Protein AF-A0AAD2DFR3-F1 (afdb_monomer_lite)

InterPro domains:
  IPR023635 Peptide deformylase [PF01327] (19-87)
  IPR02363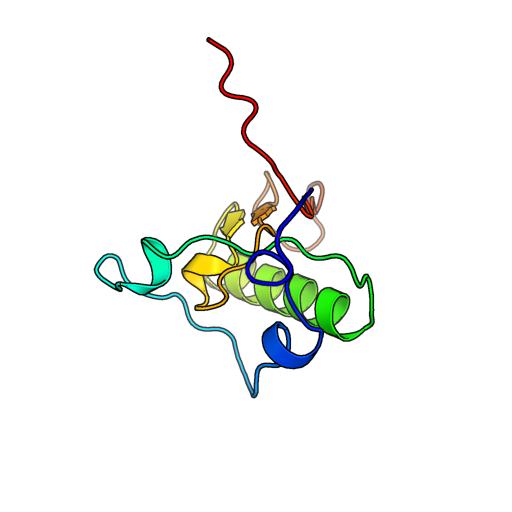5 Peptide deformylase [PTHR10458] (12-92)
  IPR036821 Peptide deformylase superfamily [G3DSA:3.90.45.10] (3-94)
  IPR036821 Peptide deformylase superfamily [SSF56420] (19-86)

Organism: NCBI:txid56036

Secondary structure (DSSP, 8-state):
---GGGEE-GGGG---S---PPPTT-GGGGSPPBEE---SHHHHHHHHHHHHHHHHTT-SEEEGGGGT--BS-EEE-SS-STTSS--EE-TT-------

Foldseek 3Di:
DDDPVQADDLVLLDDDDAFDFDDPPDCLVVDAAHAYPDPDVSVVVSLVSQLVVLLVVLHQKDACSRRVRRHGWIWGANRSHPPPGDTDIDGPDDPPPPD

Radius of gyration: 13.56 Å; chains: 1; bounding box: 36×30×30 Å

Sequence (99 aa):
MVKEDEVASPDDLHFEGQLKIVEYADPISRAKNKRILAFDDSLKKLVDDMFDVMYRTDGIGLSAPQVGINVRDPVFNPVGERGEGDEIDLVNLTESTCR

Structure (mmCIF, N/CA/C/O backbone):
data_AF-A0AAD2DFR3-F1
#
_entry.id   AF-A0AAD2DFR3-F1
#
loop_
_atom_site.group_PDB
_atom_site.id
_atom_site.type_symbol
_atom_site.label_atom_id
_atom_site.label_alt_id
_atom_site.label_comp_id
_atom_site.label_asym_id
_atom_site.label_entity_id
_atom_site.label_seq_id
_atom_site.pdbx_PDB_ins_code
_atom_site.Cartn_x
_atom_site.Cartn_y
_atom_site.Cartn_z
_atom_site.occupancy
_atom_site.B_iso_or_equiv
_atom_site.auth_seq_id
_atom_site.auth_comp_id
_atom_site.auth_asym_id
_atom_site.auth_atom_id
_atom_site.pdbx_PDB_model_num
ATOM 1 N N . MET A 1 1 ? 25.318 -0.309 -9.553 1.00 46.06 1 MET A N 1
ATOM 2 C CA . MET A 1 1 ? 24.483 -0.792 -10.671 1.00 46.06 1 MET A CA 1
ATOM 3 C C . MET A 1 1 ? 23.372 -1.633 -10.068 1.00 46.06 1 MET A C 1
ATOM 5 O O . MET A 1 1 ? 23.674 -2.696 -9.544 1.00 46.06 1 MET A O 1
ATOM 9 N N . VAL A 1 2 ? 22.144 -1.113 -10.017 1.00 53.59 2 VAL A N 1
ATOM 10 C CA . VAL A 1 2 ? 20.965 -1.915 -9.640 1.00 53.59 2 VAL A CA 1
ATOM 11 C C . VAL A 1 2 ? 20.648 -2.787 -10.853 1.00 53.59 2 VAL A C 1
ATOM 13 O O . VAL A 1 2 ? 20.658 -2.269 -11.967 1.00 53.59 2 VAL A O 1
ATOM 16 N N . LYS A 1 3 ? 20.488 -4.098 -10.669 1.00 53.81 3 LYS A N 1
ATOM 17 C CA . LYS A 1 3 ? 20.139 -5.005 -11.773 1.00 53.81 3 LYS A CA 1
ATOM 18 C C . LYS A 1 3 ? 18.681 -4.768 -12.174 1.00 53.81 3 LYS A C 1
ATOM 20 O O . LYS A 1 3 ? 17.865 -4.508 -11.294 1.00 53.81 3 LYS A O 1
ATOM 25 N N . GLU A 1 4 ? 18.362 -4.866 -13.464 1.00 58.22 4 GLU A N 1
ATOM 26 C CA . GLU A 1 4 ? 16.989 -4.715 -13.985 1.00 58.22 4 GLU A CA 1
ATOM 27 C C . GLU A 1 4 ? 16.012 -5.692 -13.305 1.00 58.22 4 GLU A C 1
ATOM 29 O O . GLU A 1 4 ? 14.878 -5.331 -13.018 1.00 58.22 4 GLU A O 1
ATOM 34 N N . ASP A 1 5 ? 16.500 -6.868 -12.901 1.00 60.38 5 ASP A N 1
ATOM 35 C CA . ASP A 1 5 ? 15.755 -7.894 -12.153 1.00 60.38 5 ASP A CA 1
ATOM 36 C C . ASP A 1 5 ? 15.304 -7.456 -10.739 1.00 60.38 5 ASP A C 1
ATOM 38 O O . ASP A 1 5 ? 14.462 -8.108 -10.120 1.00 60.38 5 ASP A O 1
ATOM 42 N N . GLU A 1 6 ? 15.883 -6.381 -10.190 1.00 68.12 6 GLU A N 1
ATOM 43 C CA . GLU A 1 6 ? 15.567 -5.841 -8.859 1.00 68.12 6 GLU A CA 1
ATOM 44 C C . GLU A 1 6 ? 14.700 -4.573 -8.925 1.00 68.12 6 GLU A C 1
ATOM 46 O O . GLU A 1 6 ? 14.484 -3.928 -7.897 1.00 68.12 6 GLU A O 1
ATOM 51 N N . VAL A 1 7 ? 14.204 -4.210 -10.109 1.00 77.81 7 VAL A N 1
ATOM 52 C CA . VAL A 1 7 ? 13.317 -3.067 -10.343 1.00 77.81 7 VAL A CA 1
ATOM 53 C C . VAL A 1 7 ? 11.906 -3.577 -10.636 1.00 77.81 7 VAL A C 1
ATOM 55 O O . VAL A 1 7 ? 11.723 -4.515 -11.406 1.00 77.81 7 VAL A O 1
ATOM 58 N N . ALA A 1 8 ? 10.905 -2.978 -9.997 1.00 78.50 8 ALA A N 1
ATOM 59 C CA . ALA A 1 8 ? 9.500 -3.242 -10.260 1.00 78.50 8 ALA A CA 1
ATOM 60 C C . ALA A 1 8 ? 9.103 -2.551 -11.567 1.00 78.50 8 ALA A C 1
ATOM 62 O O . ALA A 1 8 ? 9.296 -1.340 -11.715 1.00 78.50 8 ALA A O 1
ATOM 63 N N . SER A 1 9 ? 8.576 -3.332 -12.507 1.00 73.94 9 SER A N 1
ATOM 64 C CA . SER A 1 9 ? 7.896 -2.799 -13.688 1.00 73.94 9 SER A CA 1
ATOM 65 C C . SER A 1 9 ? 6.505 -2.294 -13.276 1.00 73.94 9 SER A C 1
ATOM 67 O O . SER A 1 9 ? 5.949 -2.835 -12.319 1.00 73.94 9 SER A O 1
ATOM 69 N N . PRO A 1 10 ? 5.893 -1.325 -13.983 1.00 70.62 10 PRO A N 1
ATOM 70 C CA . PRO A 1 10 ? 4.508 -0.916 -13.723 1.00 70.62 10 PRO A CA 1
ATOM 71 C C . PRO A 1 10 ? 3.532 -2.102 -13.707 1.00 70.62 10 PRO A C 1
ATOM 73 O O . PRO A 1 10 ? 2.642 -2.158 -12.866 1.00 70.62 10 PRO A O 1
ATOM 76 N N . ASP A 1 11 ? 3.763 -3.106 -14.562 1.00 72.94 11 ASP A N 1
ATOM 77 C CA . ASP A 1 11 ? 2.992 -4.357 -14.614 1.00 72.94 11 ASP A CA 1
ATOM 78 C C . ASP A 1 11 ? 3.048 -5.184 -13.318 1.00 72.94 11 ASP A C 1
ATOM 80 O O . ASP A 1 11 ? 2.086 -5.874 -12.998 1.00 72.94 11 ASP A O 1
ATOM 84 N N . ASP A 1 12 ? 4.135 -5.100 -12.540 1.00 73.56 12 ASP A N 1
ATOM 85 C CA . ASP A 1 12 ? 4.257 -5.797 -11.249 1.00 73.56 12 ASP A CA 1
ATOM 86 C C . ASP A 1 12 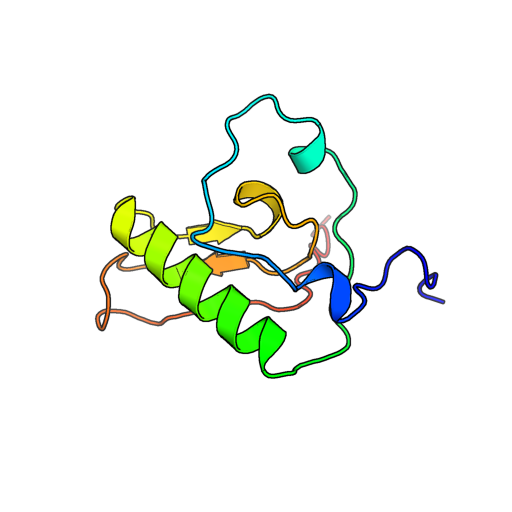? 3.382 -5.152 -10.153 1.00 73.56 12 ASP A C 1
ATOM 88 O O . ASP A 1 12 ? 3.143 -5.768 -9.114 1.00 73.56 12 ASP A O 1
ATOM 92 N N . LEU A 1 13 ? 2.933 -3.909 -10.368 1.00 74.50 13 LEU A N 1
ATOM 93 C CA . LEU A 1 13 ? 2.060 -3.154 -9.461 1.00 74.50 13 LEU A CA 1
ATOM 94 C C . LEU A 1 13 ? 0.578 -3.279 -9.844 1.00 74.50 13 LEU A C 1
ATOM 96 O O . LEU A 1 13 ? -0.281 -2.721 -9.165 1.00 74.50 13 LEU A O 1
ATOM 100 N N . HIS A 1 14 ? 0.260 -3.997 -10.925 1.00 76.31 14 HIS A N 1
ATOM 101 C CA . HIS A 1 14 ? -1.115 -4.254 -11.326 1.00 76.31 14 HIS A CA 1
ATOM 102 C C . HIS A 1 14 ? -1.684 -5.463 -10.580 1.00 76.31 14 HIS A C 1
ATOM 104 O O . HIS A 1 14 ? -1.169 -6.577 -10.660 1.00 76.31 14 HIS A O 1
ATOM 110 N N . PHE A 1 15 ? -2.804 -5.250 -9.899 1.00 76.19 15 PHE A N 1
ATOM 111 C CA . PHE A 1 15 ? -3.578 -6.297 -9.246 1.00 76.19 15 PHE A CA 1
ATOM 112 C C . PHE A 1 15 ? -5.061 -6.128 -9.592 1.00 76.19 15 PHE A C 1
ATOM 114 O O . PHE A 1 15 ? -5.568 -5.016 -9.738 1.00 76.19 15 PHE A O 1
ATOM 121 N N . GL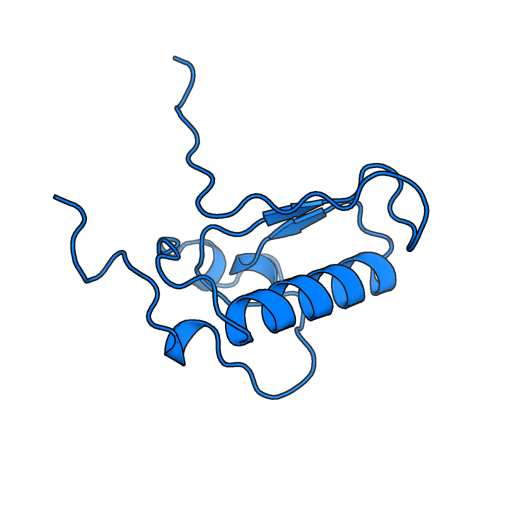U A 1 16 ? -5.760 -7.247 -9.772 1.00 70.25 16 GLU A N 1
ATOM 122 C CA . GLU A 1 16 ? -7.196 -7.256 -10.044 1.00 70.25 16 GLU A CA 1
ATOM 123 C C . GLU A 1 16 ? -7.962 -7.613 -8.764 1.00 70.25 16 GLU A C 1
ATOM 125 O O . GLU A 1 16 ? -7.978 -8.765 -8.328 1.00 70.25 16 GLU A O 1
ATOM 130 N N . GLY A 1 17 ? -8.625 -6.617 -8.170 1.00 71.94 17 GLY A N 1
ATOM 131 C CA . GLY A 1 17 ? -9.517 -6.793 -7.021 1.00 71.94 17 GLY A CA 1
ATOM 132 C C . GLY A 1 17 ? -8.900 -6.420 -5.670 1.00 71.94 17 GLY A C 1
ATOM 133 O O . GLY A 1 17 ? -7.866 -5.770 -5.601 1.00 71.94 17 GLY A O 1
ATOM 134 N N . GLN A 1 18 ? -9.573 -6.803 -4.579 1.00 74.62 18 GLN A N 1
ATOM 135 C CA . GLN A 1 18 ? -9.132 -6.477 -3.217 1.00 74.62 18 GLN A CA 1
ATOM 136 C C . GLN A 1 18 ? -7.872 -7.252 -2.822 1.00 74.62 18 GLN A C 1
ATOM 138 O O . GLN A 1 18 ? -7.842 -8.485 -2.906 1.00 74.62 18 GLN A O 1
ATOM 143 N N . LEU A 1 19 ? -6.886 -6.523 -2.294 1.00 82.81 19 LEU A N 1
ATOM 144 C CA . LEU A 1 19 ? -5.695 -7.085 -1.664 1.00 82.81 19 LEU A CA 1
ATOM 145 C C . LEU A 1 19 ? -6.091 -7.997 -0.488 1.00 82.81 19 LEU A C 1
ATOM 147 O O . LEU A 1 19 ? -6.996 -7.696 0.296 1.00 82.81 19 LEU A O 1
ATOM 151 N N . LYS A 1 20 ? -5.415 -9.142 -0.374 1.00 82.12 20 LYS A N 1
ATOM 152 C CA . LYS A 1 20 ? -5.607 -10.106 0.717 1.00 82.12 20 LYS A CA 1
ATOM 153 C C . LYS A 1 20 ? -4.306 -10.275 1.474 1.00 82.12 20 LYS A C 1
ATOM 155 O O . LYS A 1 20 ? -3.252 -10.382 0.861 1.00 82.12 20 LYS A O 1
ATOM 160 N N . ILE A 1 21 ? -4.406 -10.356 2.796 1.00 83.19 21 ILE A N 1
ATOM 161 C CA . ILE A 1 21 ? -3.259 -10.658 3.647 1.00 83.19 21 ILE A CA 1
ATOM 162 C C . ILE A 1 21 ? -2.834 -12.108 3.400 1.00 83.19 21 ILE A C 1
ATOM 164 O O . ILE A 1 21 ? -3.614 -13.042 3.582 1.00 83.19 21 ILE A O 1
ATOM 168 N N . VAL A 1 22 ? -1.592 -12.271 2.970 1.00 81.50 22 VAL A N 1
ATOM 169 C CA . VAL A 1 22 ? -0.892 -13.537 2.807 1.00 81.50 22 VAL A CA 1
ATOM 170 C C . VAL A 1 22 ? -0.496 -14.052 4.192 1.00 81.50 22 VAL A C 1
ATOM 172 O O . VAL A 1 22 ? 0.111 -13.334 4.989 1.00 81.50 22 VAL A O 1
ATOM 175 N N . GLU A 1 23 ? -0.867 -15.295 4.500 1.00 74.00 23 GLU A N 1
ATOM 176 C CA . GLU A 1 23 ? -0.591 -15.908 5.800 1.00 74.00 23 GLU A CA 1
ATOM 177 C C . GLU A 1 23 ? 0.890 -16.288 5.977 1.00 74.00 23 GLU A C 1
ATOM 179 O O . GLU A 1 23 ? 1.641 -16.522 5.024 1.00 74.00 23 GLU A O 1
ATOM 184 N N . TYR A 1 24 ? 1.306 -16.380 7.244 1.00 56.75 24 TYR A N 1
ATOM 185 C CA . TYR A 1 24 ? 2.670 -16.693 7.669 1.00 56.75 24 TYR A CA 1
ATOM 186 C C . TYR A 1 24 ? 3.060 -18.140 7.315 1.00 56.75 24 TYR A C 1
ATOM 188 O O . TYR A 1 24 ? 2.965 -19.048 8.134 1.00 56.75 24 TYR A O 1
ATOM 196 N N . ALA A 1 25 ? 3.476 -18.354 6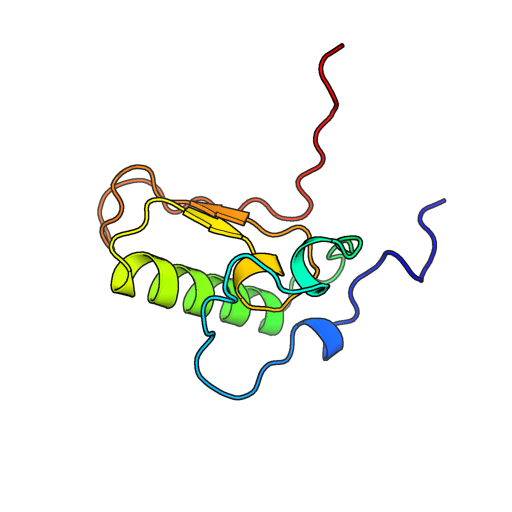.069 1.00 60.62 25 ALA A N 1
ATOM 197 C CA . ALA A 1 25 ? 4.129 -19.558 5.534 1.00 60.62 25 ALA A CA 1
ATOM 198 C C . ALA A 1 25 ? 4.463 -19.408 4.039 1.00 60.62 25 ALA A C 1
ATOM 200 O O . ALA A 1 25 ? 5.159 -20.259 3.480 1.00 60.62 25 ALA A O 1
ATOM 201 N N . ASP A 1 26 ? 3.961 -18.358 3.388 1.00 68.75 26 ASP A N 1
ATOM 202 C CA . ASP A 1 26 ? 4.043 -18.222 1.944 1.00 68.75 26 ASP A CA 1
ATOM 203 C C . ASP A 1 26 ? 5.486 -17.937 1.471 1.00 68.75 26 ASP A C 1
ATOM 205 O O . ASP A 1 26 ? 6.174 -17.075 2.038 1.00 68.75 26 ASP A O 1
ATOM 209 N N . PRO A 1 27 ? 5.992 -18.645 0.440 1.00 71.31 27 PRO A N 1
ATOM 210 C CA . PRO A 1 27 ? 7.297 -18.357 -0.156 1.00 71.31 27 PRO A CA 1
ATOM 211 C C . PRO A 1 27 ? 7.436 -16.910 -0.642 1.00 71.31 27 PRO A C 1
ATOM 213 O O . PRO A 1 27 ? 8.565 -16.421 -0.724 1.00 71.31 27 PRO A O 1
ATOM 216 N N . ILE A 1 28 ? 6.326 -16.213 -0.911 1.00 71.06 28 ILE A N 1
ATOM 217 C CA . ILE A 1 28 ? 6.323 -14.802 -1.308 1.00 71.06 28 ILE A CA 1
ATOM 218 C C . ILE A 1 28 ? 6.999 -13.924 -0.245 1.00 71.06 28 ILE A C 1
ATOM 220 O O . ILE A 1 28 ? 7.861 -13.124 -0.594 1.00 71.06 28 ILE A O 1
ATOM 224 N N . SER A 1 29 ? 6.755 -14.147 1.053 1.00 64.75 29 SER A N 1
ATOM 225 C CA . SER A 1 29 ? 7.401 -13.357 2.119 1.00 64.75 29 SER A CA 1
ATOM 226 C C . SER A 1 29 ? 8.920 -13.562 2.215 1.00 64.75 29 SER A C 1
ATOM 228 O O . SER A 1 29 ? 9.604 -12.792 2.885 1.00 64.75 29 SER A O 1
ATOM 230 N N . ARG A 1 30 ? 9.470 -14.603 1.572 1.00 72.00 30 ARG A N 1
ATOM 231 C CA . ARG A 1 30 ? 10.920 -14.871 1.512 1.00 72.00 30 ARG A CA 1
ATOM 232 C C . ARG A 1 30 ? 11.567 -14.375 0.220 1.00 72.00 30 ARG A C 1
ATOM 234 O O . ARG A 1 30 ? 12.792 -14.446 0.092 1.00 72.00 30 ARG A O 1
ATOM 241 N N . ALA A 1 31 ? 10.771 -13.934 -0.749 1.00 77.75 31 ALA A N 1
ATOM 242 C CA . ALA A 1 31 ? 11.276 -13.427 -2.010 1.00 77.75 31 ALA A CA 1
ATOM 243 C C . ALA A 1 31 ? 11.943 -12.056 -1.824 1.00 77.75 31 ALA A C 1
ATOM 245 O O . ALA A 1 31 ? 11.701 -11.330 -0.861 1.00 77.75 31 ALA A O 1
ATOM 246 N N . LYS A 1 32 ? 12.831 -11.696 -2.754 1.00 79.12 32 LYS A N 1
ATOM 247 C CA . LYS A 1 32 ? 13.462 -10.375 -2.741 1.00 79.12 32 LYS A CA 1
ATOM 248 C C . LYS A 1 32 ? 12.471 -9.313 -3.209 1.00 79.12 32 LYS A C 1
ATOM 250 O O . LYS A 1 32 ? 11.947 -9.408 -4.314 1.00 79.12 32 LYS A O 1
ATOM 255 N N . ASN A 1 33 ? 12.332 -8.257 -2.414 1.00 82.75 33 ASN A N 1
ATOM 256 C CA . ASN A 1 33 ? 11.510 -7.103 -2.763 1.00 82.75 33 ASN A CA 1
ATOM 257 C C . ASN A 1 33 ? 12.211 -6.223 -3.805 1.00 82.75 33 ASN A C 1
ATOM 259 O O . ASN A 1 33 ? 13.331 -5.731 -3.570 1.00 82.75 33 ASN A O 1
ATOM 263 N N . LYS A 1 34 ? 11.528 -6.011 -4.930 1.00 87.81 34 LYS A N 1
ATOM 264 C CA . LYS A 1 34 ? 11.928 -5.122 -6.022 1.00 87.81 34 LYS A CA 1
ATOM 265 C C . LYS A 1 34 ? 11.804 -3.650 -5.604 1.00 87.81 34 LYS A C 1
ATOM 267 O O . LYS A 1 34 ? 11.027 -3.297 -4.718 1.00 87.81 34 LYS A O 1
ATOM 272 N N . ARG A 1 35 ? 12.602 -2.782 -6.223 1.00 87.31 35 ARG A N 1
ATOM 273 C CA . ARG A 1 35 ? 12.562 -1.325 -6.046 1.00 87.31 35 ARG A CA 1
ATOM 274 C C . ARG A 1 35 ? 11.596 -0.690 -7.034 1.00 87.31 35 ARG A C 1
ATOM 276 O O . ARG A 1 35 ? 11.637 -1.011 -8.213 1.00 87.31 35 ARG A O 1
ATOM 283 N N . ILE A 1 36 ? 10.797 0.255 -6.573 1.00 86.06 36 ILE A N 1
ATOM 284 C CA . ILE A 1 36 ? 9.859 1.020 -7.391 1.00 86.06 36 ILE A CA 1
ATOM 285 C C . ILE A 1 36 ? 10.609 2.203 -8.014 1.00 86.06 36 ILE A C 1
ATOM 287 O O . ILE A 1 36 ? 11.219 2.993 -7.302 1.00 86.06 36 ILE A O 1
ATOM 291 N N . LEU A 1 37 ? 10.616 2.336 -9.340 1.00 84.06 37 LEU A N 1
ATOM 292 C CA . LEU A 1 37 ? 11.194 3.516 -10.013 1.00 84.06 37 LEU A CA 1
ATOM 293 C C . LEU A 1 37 ? 10.130 4.415 -10.645 1.00 84.06 37 LEU A C 1
ATOM 295 O O . LEU A 1 37 ? 10.376 5.606 -10.834 1.00 84.06 37 LEU A O 1
ATOM 299 N N . ALA A 1 38 ? 8.968 3.851 -10.966 1.00 83.69 38 ALA A N 1
ATOM 300 C CA . ALA A 1 38 ? 7.835 4.572 -11.519 1.00 83.69 38 ALA A CA 1
ATOM 301 C C . ALA A 1 38 ? 6.862 4.939 -10.392 1.00 83.69 38 ALA A C 1
ATOM 303 O O . ALA A 1 38 ? 6.339 4.064 -9.712 1.00 83.69 38 ALA A O 1
ATOM 304 N N . PHE A 1 39 ? 6.643 6.239 -10.203 1.00 84.38 39 PHE A N 1
ATOM 305 C CA . PHE A 1 39 ? 5.626 6.780 -9.304 1.00 84.38 39 PHE A CA 1
ATOM 306 C C . PHE A 1 39 ? 4.434 7.209 -10.157 1.00 84.38 39 PHE A C 1
ATOM 308 O O . PHE A 1 39 ? 4.330 8.368 -10.560 1.00 84.38 39 PHE A O 1
ATOM 315 N N . ASP A 1 40 ? 3.602 6.242 -10.520 1.00 87.38 40 ASP A N 1
ATOM 316 C CA . ASP A 1 40 ? 2.445 6.422 -11.391 1.00 87.38 40 ASP A CA 1
ATOM 317 C C . ASP A 1 40 ? 1.123 6.194 -10.636 1.00 87.38 40 ASP A C 1
ATOM 319 O O . ASP A 1 40 ? 1.085 5.990 -9.418 1.00 87.38 40 ASP A O 1
ATOM 323 N N . ASP A 1 41 ? 0.009 6.250 -11.367 1.00 87.75 41 ASP A N 1
ATOM 324 C CA . ASP A 1 41 ? -1.320 6.012 -10.803 1.00 87.75 41 ASP A CA 1
ATOM 325 C C . ASP A 1 41 ? -1.492 4.578 -10.272 1.00 87.75 41 ASP A C 1
ATOM 327 O O . ASP A 1 41 ? -2.353 4.348 -9.421 1.00 87.75 41 ASP A O 1
ATOM 331 N N . SER A 1 42 ? -0.695 3.61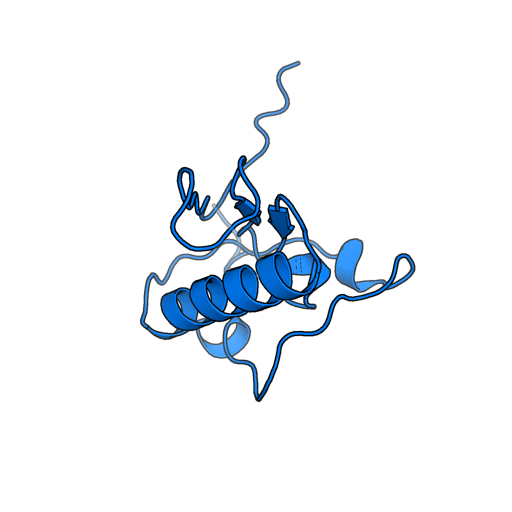4 -10.748 1.00 85.62 42 SER A N 1
ATOM 332 C CA . SER A 1 42 ? -0.730 2.232 -10.261 1.00 85.62 42 SER A CA 1
ATOM 333 C C . SER A 1 42 ? -0.145 2.140 -8.855 1.00 85.62 42 SER A C 1
ATOM 335 O O . SER A 1 42 ? -0.765 1.529 -7.986 1.00 85.62 42 SER A O 1
ATOM 337 N N . LEU A 1 43 ? 0.970 2.831 -8.588 1.00 86.25 43 LEU A N 1
ATOM 338 C CA . LEU A 1 43 ? 1.506 2.954 -7.229 1.00 86.25 43 LEU A CA 1
ATOM 339 C C . LEU A 1 43 ? 0.499 3.626 -6.289 1.00 86.25 43 LEU A C 1
ATOM 341 O O . LEU A 1 43 ? 0.255 3.146 -5.188 1.00 86.25 43 LEU A O 1
ATOM 345 N N . LYS A 1 44 ? -0.145 4.709 -6.739 1.00 88.31 44 LYS A N 1
ATOM 346 C CA . LYS A 1 44 ? -1.150 5.400 -5.922 1.00 88.31 44 LYS A CA 1
ATOM 347 C C . LYS A 1 44 ? -2.321 4.486 -5.544 1.00 88.31 44 LYS A C 1
ATOM 349 O O . LYS A 1 44 ? -2.787 4.540 -4.411 1.00 88.31 44 LYS A O 1
ATOM 354 N N . LYS A 1 45 ? -2.792 3.658 -6.482 1.00 88.75 45 LYS A N 1
ATOM 355 C CA . LYS A 1 45 ? -3.839 2.661 -6.212 1.00 88.75 45 LYS A CA 1
ATOM 356 C C . LYS A 1 45 ? -3.370 1.593 -5.233 1.00 88.75 45 LYS A C 1
ATOM 358 O O . LYS A 1 45 ? -4.114 1.261 -4.322 1.00 88.75 45 LYS A O 1
ATOM 363 N N . LEU A 1 46 ? -2.138 1.103 -5.389 1.00 88.50 46 LEU A N 1
ATOM 364 C CA . LEU A 1 46 ? -1.548 0.142 -4.460 1.00 88.50 46 LEU A CA 1
ATOM 365 C C . LEU A 1 46 ? -1.570 0.669 -3.022 1.00 88.50 46 LEU A C 1
ATOM 367 O O . LEU A 1 46 ? -2.051 -0.022 -2.129 1.00 88.50 46 LEU A O 1
ATOM 371 N N . VAL A 1 47 ? -1.092 1.895 -2.818 1.00 89.12 47 VAL A N 1
ATOM 372 C CA . VAL A 1 47 ? -1.040 2.530 -1.496 1.00 89.12 47 VAL A CA 1
ATOM 373 C C . VAL A 1 47 ? -2.445 2.693 -0.904 1.00 89.12 47 VAL A C 1
ATOM 375 O O . VAL A 1 47 ? -2.662 2.332 0.251 1.00 89.12 47 VAL A O 1
ATOM 378 N N . ASP A 1 48 ? -3.415 3.170 -1.692 1.00 89.94 48 ASP A N 1
ATOM 379 C CA . ASP A 1 48 ? -4.813 3.338 -1.256 1.00 89.94 48 ASP A CA 1
ATOM 380 C C . ASP A 1 48 ? -5.445 2.004 -0.817 1.00 89.94 48 ASP A C 1
ATOM 382 O O . ASP A 1 48 ? -6.001 1.900 0.280 1.00 89.94 48 ASP A O 1
ATOM 386 N N . ASP A 1 49 ? -5.275 0.949 -1.618 1.00 90.31 49 ASP A N 1
ATOM 387 C CA . ASP A 1 49 ? -5.782 -0.386 -1.295 1.00 90.31 49 ASP A CA 1
ATOM 388 C C . ASP A 1 49 ? -5.050 -1.009 -0.090 1.00 90.31 49 ASP A C 1
ATOM 390 O O . ASP A 1 49 ? -5.660 -1.727 0.710 1.00 90.31 49 ASP A O 1
ATOM 394 N N . MET A 1 50 ? -3.754 -0.726 0.090 1.00 89.81 50 MET A N 1
ATOM 395 C CA . MET A 1 50 ? -2.999 -1.164 1.268 1.00 89.81 50 MET A CA 1
ATOM 396 C C . MET A 1 50 ? -3.501 -0.489 2.548 1.00 89.81 50 MET A C 1
ATOM 398 O O . MET A 1 50 ? -3.683 -1.172 3.559 1.00 89.81 50 MET A O 1
ATOM 402 N N . PHE A 1 51 ? -3.790 0.814 2.511 1.00 89.56 51 PHE A N 1
ATOM 403 C CA . PHE A 1 51 ? -4.424 1.505 3.634 1.00 89.56 51 PHE A CA 1
ATOM 404 C C . PHE A 1 51 ? -5.828 0.959 3.912 1.00 89.56 51 PHE A C 1
ATOM 406 O O . PHE A 1 51 ? -6.169 0.732 5.072 1.00 89.56 51 PHE A O 1
ATOM 413 N N . ASP A 1 52 ? -6.634 0.679 2.884 1.00 89.56 52 ASP A N 1
ATOM 414 C CA . ASP A 1 52 ? -7.962 0.083 3.076 1.00 89.56 52 ASP A CA 1
ATOM 415 C C . ASP A 1 52 ? -7.887 -1.276 3.790 1.00 89.56 52 ASP A C 1
ATOM 417 O O . ASP A 1 52 ? -8.615 -1.516 4.755 1.00 89.56 52 ASP A O 1
ATOM 421 N N . VAL A 1 53 ? -6.958 -2.151 3.391 1.00 89.31 53 VAL A N 1
ATOM 422 C CA . VAL A 1 53 ? -6.732 -3.433 4.079 1.00 89.31 53 VAL A CA 1
ATOM 423 C C . VAL A 1 53 ? -6.214 -3.237 5.503 1.00 89.31 53 VAL A C 1
ATOM 425 O O . VAL A 1 53 ? -6.665 -3.936 6.413 1.00 89.31 53 VAL A O 1
ATOM 428 N N . MET A 1 54 ? -5.299 -2.292 5.717 1.00 89.12 54 MET A N 1
ATOM 429 C CA . MET A 1 54 ? -4.770 -1.975 7.043 1.00 89.12 54 MET A CA 1
ATOM 430 C C . MET A 1 54 ? -5.901 -1.562 7.999 1.00 89.12 54 MET A C 1
ATOM 432 O O . MET A 1 54 ? -6.047 -2.169 9.059 1.00 89.12 54 MET A O 1
ATOM 436 N N . TYR A 1 55 ? -6.765 -0.629 7.586 1.00 88.44 55 TYR A N 1
ATOM 437 C CA . TYR A 1 55 ? -7.911 -0.189 8.389 1.00 88.44 55 TYR A CA 1
ATOM 438 C C . TYR A 1 55 ? -8.954 -1.292 8.587 1.00 88.44 55 TYR A C 1
ATOM 440 O O . TYR A 1 55 ? -9.532 -1.416 9.659 1.00 88.44 55 TYR A O 1
ATOM 448 N N . ARG A 1 56 ? -9.180 -2.152 7.586 1.00 87.56 56 ARG A N 1
ATOM 449 C CA . ARG A 1 56 ? -10.094 -3.302 7.718 1.00 87.56 56 ARG A CA 1
ATOM 450 C C . ARG A 1 56 ? -9.611 -4.365 8.699 1.00 87.56 56 ARG A C 1
ATOM 452 O O . ARG A 1 56 ? -10.407 -5.215 9.096 1.00 87.56 56 ARG A O 1
ATOM 459 N N . THR A 1 57 ? -8.321 -4.375 9.009 1.00 84.69 57 THR A N 1
ATOM 460 C CA . THR A 1 57 ? -7.703 -5.353 9.909 1.00 84.69 57 THR A CA 1
ATOM 461 C C . THR A 1 57 ? -7.292 -4.757 11.250 1.00 84.69 57 THR A C 1
ATOM 463 O O . THR A 1 57 ? -6.605 -5.437 12.009 1.00 84.69 57 THR A O 1
ATOM 466 N N . ASP A 1 58 ? -7.729 -3.523 11.545 1.00 83.81 58 ASP A N 1
ATOM 467 C CA . ASP A 1 58 ? -7.351 -2.752 12.738 1.00 83.81 58 ASP A CA 1
ATOM 468 C C . ASP A 1 58 ? -5.821 -2.743 12.952 1.00 83.81 58 ASP A C 1
ATOM 470 O O . ASP A 1 58 ? -5.304 -2.862 14.066 1.00 83.81 58 ASP A O 1
ATOM 474 N N . GLY A 1 59 ? -5.078 -2.678 11.842 1.00 81.69 59 GLY A N 1
ATOM 475 C CA . GLY A 1 59 ? -3.624 -2.710 11.817 1.00 81.69 59 GLY A CA 1
ATOM 476 C C . GLY A 1 59 ? -3.008 -1.314 11.897 1.00 81.69 59 GLY A C 1
ATOM 477 O O . GLY A 1 59 ? -3.569 -0.337 11.415 1.00 81.69 59 GLY A O 1
ATOM 478 N N . ILE A 1 60 ? -1.796 -1.234 12.449 1.00 87.75 60 ILE A N 1
ATOM 479 C CA . ILE A 1 60 ? -0.991 0.003 12.475 1.00 87.75 60 ILE A CA 1
ATOM 480 C C . ILE A 1 60 ? -0.050 0.132 11.268 1.00 87.75 60 ILE A C 1
ATOM 482 O O . ILE A 1 60 ? 0.523 1.190 11.032 1.00 87.75 60 ILE A O 1
ATOM 486 N N . GLY A 1 61 ? 0.154 -0.948 10.512 1.00 86.56 61 GLY A N 1
ATOM 487 C CA . GLY A 1 61 ? 1.013 -0.949 9.333 1.00 86.56 61 GLY A CA 1
ATOM 488 C C . GLY A 1 61 ? 0.897 -2.227 8.517 1.00 86.56 61 GLY A C 1
ATOM 489 O O . GLY A 1 61 ? 0.580 -3.293 9.047 1.00 86.56 61 GLY A O 1
ATOM 490 N N . LEU A 1 62 ? 1.154 -2.100 7.217 1.00 88.75 62 LEU A N 1
ATOM 491 C CA . LEU A 1 62 ? 1.038 -3.162 6.227 1.00 88.75 62 LEU A CA 1
ATOM 492 C C . LEU A 1 62 ? 2.192 -3.060 5.226 1.00 88.75 62 LEU A C 1
ATOM 494 O O . LEU A 1 62 ? 2.546 -1.981 4.764 1.00 88.75 62 LEU A O 1
ATOM 498 N N . SER A 1 63 ? 2.798 -4.194 4.882 1.00 88.06 63 SER A N 1
ATOM 499 C CA . SER A 1 63 ? 3.877 -4.244 3.886 1.00 88.06 63 SER A CA 1
ATOM 500 C C . SER A 1 63 ? 3.385 -4.862 2.582 1.00 88.06 63 SER A C 1
ATOM 502 O O . SER A 1 63 ? 2.659 -5.854 2.622 1.00 88.06 63 SER A O 1
ATOM 504 N N . ALA A 1 64 ? 3.837 -4.364 1.429 1.00 86.50 64 ALA A N 1
ATOM 505 C CA . ALA A 1 64 ? 3.444 -4.919 0.130 1.00 86.50 64 ALA A CA 1
ATOM 506 C C . ALA A 1 64 ? 3.642 -6.457 -0.007 1.00 86.50 64 ALA A C 1
ATOM 508 O O . ALA A 1 64 ? 2.753 -7.137 -0.528 1.00 86.50 64 ALA A O 1
ATOM 509 N N . PRO A 1 65 ? 4.712 -7.085 0.535 1.00 84.94 65 PRO A N 1
ATOM 510 C CA . PRO A 1 65 ? 4.870 -8.543 0.462 1.00 84.94 65 PRO A CA 1
ATOM 511 C C . PRO A 1 65 ? 3.786 -9.312 1.223 1.00 84.94 65 PRO A C 1
ATOM 513 O O . PRO A 1 65 ? 3.470 -10.449 0.881 1.00 84.94 65 PRO A O 1
ATOM 516 N N . GLN A 1 66 ? 3.197 -8.688 2.247 1.00 83.44 66 GLN A N 1
ATOM 517 C CA . GLN A 1 66 ? 2.094 -9.250 3.019 1.00 83.44 66 GLN A CA 1
ATOM 518 C C . GLN A 1 66 ? 0.782 -9.254 2.228 1.00 83.44 66 GLN A C 1
ATOM 520 O O . GLN A 1 66 ? -0.120 -9.992 2.591 1.00 83.44 66 GLN A O 1
ATOM 525 N N . VAL A 1 67 ? 0.677 -8.499 1.133 1.00 85.44 67 VAL A N 1
ATOM 526 C CA . VAL A 1 67 ? -0.456 -8.553 0.193 1.00 85.44 67 VAL A CA 1
ATOM 527 C C . VAL A 1 67 ? -0.119 -9.286 -1.109 1.00 85.44 67 VAL A C 1
ATOM 529 O O . VAL A 1 67 ? -0.880 -9.242 -2.072 1.00 85.44 67 VAL A O 1
ATOM 532 N N . GLY A 1 68 ? 1.019 -9.985 -1.144 1.00 82.88 68 GLY A N 1
ATOM 533 C CA . GLY A 1 68 ? 1.448 -10.776 -2.298 1.00 82.88 68 GLY A CA 1
ATOM 534 C C . GLY A 1 68 ? 2.320 -10.023 -3.306 1.00 82.88 68 GLY A C 1
ATOM 535 O O . GLY A 1 68 ? 2.672 -10.591 -4.339 1.00 82.88 68 GLY A O 1
ATOM 536 N N . ILE A 1 69 ? 2.681 -8.767 -3.024 1.00 85.25 69 ILE A N 1
ATOM 537 C CA . ILE A 1 69 ? 3.396 -7.887 -3.954 1.00 85.25 69 ILE A CA 1
ATOM 538 C C . ILE A 1 69 ? 4.823 -7.660 -3.445 1.00 85.25 69 ILE A C 1
ATOM 540 O O . ILE A 1 69 ? 5.065 -6.978 -2.454 1.00 85.25 69 ILE A O 1
ATOM 544 N N . ASN A 1 70 ? 5.809 -8.221 -4.144 1.00 86.38 70 ASN A N 1
ATOM 545 C CA . ASN A 1 70 ? 7.217 -8.165 -3.730 1.00 86.38 70 ASN A CA 1
ATOM 546 C C . ASN A 1 70 ? 7.890 -6.845 -4.113 1.00 86.38 70 ASN A C 1
ATOM 548 O O . ASN A 1 70 ? 8.822 -6.818 -4.923 1.00 86.38 70 ASN A O 1
ATOM 552 N N . VAL A 1 71 ? 7.445 -5.751 -3.505 1.00 88.12 71 VAL A N 1
ATOM 553 C CA . VAL A 1 71 ? 8.028 -4.414 -3.661 1.00 88.12 71 VAL A CA 1
ATOM 554 C C . VAL A 1 71 ? 8.390 -3.807 -2.309 1.00 88.12 71 VAL A C 1
ATOM 556 O O . VAL A 1 71 ? 7.927 -4.243 -1.255 1.00 88.12 71 VAL A O 1
ATOM 559 N N . ARG A 1 72 ? 9.308 -2.840 -2.320 1.00 87.50 72 ARG A N 1
ATOM 560 C CA . ARG A 1 72 ? 9.760 -2.130 -1.114 1.00 87.50 72 ARG A CA 1
ATOM 561 C C . ARG A 1 72 ? 8.848 -0.947 -0.830 1.00 87.50 72 ARG A C 1
ATOM 563 O O . ARG A 1 72 ? 9.249 0.185 -1.071 1.00 87.50 72 ARG A O 1
ATOM 570 N N . ASP A 1 73 ? 7.656 -1.250 -0.345 1.00 87.62 73 ASP A N 1
ATOM 571 C CA . ASP A 1 73 ? 6.609 -0.262 -0.094 1.00 87.62 73 ASP A CA 1
ATOM 572 C C . ASP A 1 73 ? 5.812 -0.653 1.161 1.00 87.62 73 ASP A C 1
ATOM 574 O O . ASP A 1 73 ? 4.873 -1.448 1.091 1.00 87.62 73 ASP A O 1
ATOM 578 N N . PRO A 1 74 ? 6.281 -0.278 2.361 1.00 89.38 74 PRO A N 1
ATOM 579 C CA . PRO A 1 74 ? 5.499 -0.388 3.577 1.00 89.38 74 PRO A CA 1
ATOM 580 C C . PRO A 1 74 ? 4.717 0.901 3.846 1.00 89.38 74 PRO A C 1
ATOM 582 O O . PRO A 1 74 ? 5.284 1.995 3.828 1.00 89.38 74 PRO A O 1
ATOM 585 N N . VAL A 1 75 ? 3.444 0.736 4.201 1.00 90.25 75 VAL A N 1
ATOM 586 C CA . VAL A 1 75 ? 2.573 1.809 4.689 1.00 90.25 75 VAL A CA 1
ATOM 587 C C . VAL A 1 75 ? 2.327 1.631 6.182 1.00 90.25 75 VAL A C 1
ATOM 589 O O . VAL A 1 75 ? 2.234 0.501 6.676 1.00 90.25 75 VAL A O 1
ATOM 592 N N . PHE A 1 76 ? 2.221 2.729 6.923 1.00 90.31 76 PHE A N 1
ATOM 593 C CA . PHE A 1 76 ? 1.835 2.677 8.328 1.00 90.31 76 PHE A CA 1
ATOM 594 C C . PHE A 1 76 ? 1.082 3.929 8.771 1.00 90.31 76 PHE A C 1
ATOM 596 O O . PHE A 1 76 ? 1.319 5.029 8.275 1.00 90.31 76 PHE A O 1
ATOM 603 N N . ASN A 1 77 ? 0.188 3.747 9.739 1.00 89.12 77 ASN A N 1
ATOM 604 C CA . ASN A 1 77 ? -0.461 4.820 10.474 1.00 89.12 77 ASN A CA 1
ATOM 605 C C . ASN A 1 77 ? -0.343 4.497 11.976 1.00 89.1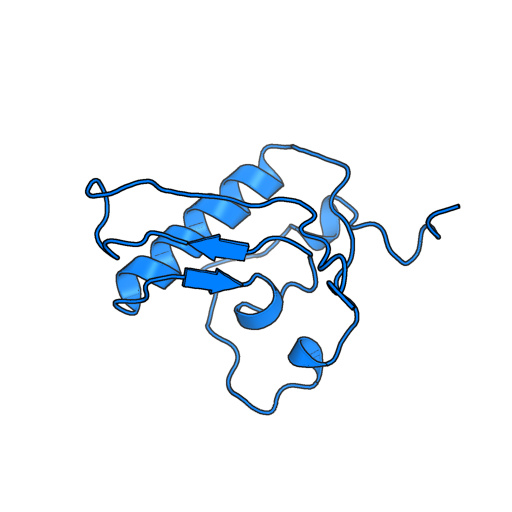2 77 ASN A C 1
ATOM 607 O O . ASN A 1 77 ? -0.886 3.485 12.423 1.00 89.12 77 ASN A O 1
ATOM 611 N N . PRO A 1 78 ? 0.338 5.334 12.780 1.00 85.00 78 PRO A N 1
ATOM 612 C CA . PRO A 1 78 ? 0.539 5.077 14.205 1.00 85.00 78 PRO A CA 1
ATOM 613 C C . PRO A 1 78 ? -0.761 5.047 15.023 1.00 85.00 78 PRO A C 1
ATOM 615 O O . PRO A 1 78 ? -0.766 4.473 16.110 1.00 85.00 78 PRO A O 1
ATOM 618 N N . VAL A 1 79 ? -1.836 5.665 14.528 1.00 87.25 79 VAL A N 1
ATOM 619 C CA . VAL A 1 79 ? -3.153 5.662 15.179 1.00 87.25 79 VAL A CA 1
ATOM 620 C C . VAL A 1 79 ? -3.989 4.461 14.733 1.00 87.25 79 VAL A C 1
ATOM 622 O O . VAL A 1 79 ? -4.750 3.924 15.529 1.00 87.25 79 VAL A O 1
ATOM 625 N N . GLY A 1 80 ? -3.810 3.999 13.492 1.00 82.62 80 GLY A N 1
ATOM 626 C CA . GLY A 1 80 ? -4.559 2.866 12.938 1.00 82.62 80 GLY A CA 1
ATOM 627 C C . GLY A 1 80 ? -6.003 3.195 12.542 1.00 82.62 80 GLY A C 1
ATOM 628 O O . GLY A 1 80 ? -6.754 2.285 12.210 1.00 82.62 80 GLY A O 1
ATOM 629 N N . GLU A 1 81 ? -6.392 4.475 12.526 1.00 81.31 81 GLU A N 1
ATOM 630 C CA . GLU A 1 81 ? -7.730 4.922 12.122 1.00 81.31 81 GLU A CA 1
ATOM 631 C C . GLU A 1 81 ? -7.680 5.874 10.921 1.00 81.31 81 GLU A C 1
ATOM 633 O O . GLU A 1 81 ? -6.802 6.730 10.808 1.00 81.31 81 GLU A O 1
ATOM 638 N N . ARG A 1 82 ? -8.639 5.734 9.997 1.00 80.69 82 ARG A N 1
ATOM 639 C CA . ARG A 1 82 ? -8.688 6.562 8.786 1.00 80.69 82 ARG A CA 1
ATOM 640 C C . ARG A 1 82 ? -9.014 8.007 9.155 1.00 80.69 82 ARG A C 1
ATOM 642 O O . ARG A 1 82 ? -10.093 8.290 9.669 1.00 80.69 82 ARG A O 1
ATOM 649 N N . GLY A 1 83 ? -8.119 8.924 8.799 1.00 81.69 83 GLY A N 1
ATOM 650 C CA . GLY A 1 83 ? -8.277 10.355 9.067 1.00 81.69 83 GLY A CA 1
ATOM 651 C C . GLY A 1 83 ? -7.803 10.801 10.453 1.00 81.69 83 GLY A C 1
ATOM 652 O O . GLY A 1 83 ? -7.860 11.998 10.734 1.00 81.69 83 GLY A O 1
ATOM 653 N N . GLU A 1 84 ? -7.298 9.883 11.282 1.00 80.88 84 GLU A N 1
ATOM 654 C CA . GLU A 1 84 ? -6.571 10.212 12.507 1.00 80.88 84 GLU A CA 1
ATOM 655 C C . GLU A 1 84 ? -5.113 9.746 12.405 1.00 80.88 84 GLU A C 1
ATOM 657 O O . GLU A 1 84 ? -4.818 8.663 11.903 1.00 80.88 84 GLU A O 1
ATOM 662 N N . GLY A 1 85 ? -4.188 10.575 12.891 1.00 82.88 85 GLY A N 1
ATOM 663 C CA . GLY A 1 85 ? -2.753 10.329 12.749 1.00 82.88 85 GLY A CA 1
ATOM 664 C C . GLY A 1 85 ? -2.193 10.738 11.387 1.00 82.88 85 GLY A C 1
ATOM 665 O O . GLY A 1 85 ? -2.832 11.456 10.619 1.00 82.88 85 GLY A O 1
ATOM 666 N N . ASP A 1 86 ? -0.968 10.292 11.122 1.00 85.06 86 ASP A N 1
ATOM 667 C CA . ASP A 1 86 ? -0.255 10.550 9.875 1.00 85.06 86 ASP A CA 1
ATOM 668 C C . ASP A 1 86 ? -0.230 9.267 9.033 1.00 85.06 86 ASP A C 1
ATOM 670 O O . ASP A 1 86 ? 0.288 8.237 9.471 1.00 85.06 86 ASP A O 1
ATOM 674 N N . GLU A 1 87 ? -0.776 9.328 7.818 1.00 87.06 87 GLU A N 1
ATOM 675 C CA . GLU A 1 87 ? -0.661 8.261 6.820 1.00 87.06 87 GLU A CA 1
ATOM 676 C C . GLU A 1 87 ? 0.718 8.341 6.170 1.00 87.06 87 GLU A C 1
ATOM 678 O O . GLU A 1 87 ? 1.011 9.259 5.398 1.00 87.06 87 GLU A O 1
ATOM 683 N N . ILE A 1 88 ? 1.592 7.400 6.525 1.00 87.88 88 ILE A N 1
ATOM 684 C CA . ILE A 1 88 ? 2.987 7.418 6.103 1.00 87.88 88 ILE A CA 1
ATOM 685 C C . ILE A 1 88 ? 3.232 6.269 5.130 1.00 87.88 88 ILE A C 1
ATOM 687 O O . ILE A 1 88 ? 3.076 5.096 5.469 1.00 87.88 88 ILE A O 1
ATOM 691 N N . ASP A 1 89 ? 3.661 6.636 3.927 1.00 88.81 89 ASP A N 1
ATOM 692 C CA . ASP A 1 89 ? 4.103 5.731 2.872 1.00 88.81 89 ASP A CA 1
ATOM 693 C C . ASP A 1 89 ? 5.622 5.871 2.661 1.00 88.81 89 ASP A C 1
ATOM 695 O O . ASP A 1 89 ? 6.155 6.984 2.585 1.00 88.81 89 ASP A O 1
ATOM 699 N N . LEU A 1 90 ? 6.340 4.745 2.623 1.00 86.56 90 LEU A N 1
ATOM 700 C CA . LEU A 1 90 ? 7.805 4.698 2.580 1.00 86.56 90 LEU A CA 1
ATOM 701 C C . LEU A 1 90 ? 8.325 3.958 1.345 1.00 86.56 90 LEU A C 1
ATOM 703 O O . LEU A 1 90 ? 8.900 2.870 1.432 1.00 86.56 90 LEU A O 1
ATOM 707 N N . VAL A 1 91 ? 8.241 4.601 0.189 1.00 87.06 91 VAL A N 1
ATOM 708 C CA . VAL A 1 91 ? 8.707 3.994 -1.060 1.00 87.06 91 VAL A CA 1
ATOM 709 C C . VAL A 1 91 ? 10.222 3.746 -1.061 1.00 87.06 91 VAL A C 1
ATOM 711 O O . VAL A 1 91 ? 11.037 4.616 -0.746 1.00 87.06 91 VAL A O 1
ATOM 714 N N . ASN A 1 92 ? 10.625 2.551 -1.495 1.00 85.62 92 ASN A N 1
ATOM 715 C CA . ASN A 1 92 ? 12.012 2.084 -1.584 1.00 85.62 92 ASN A CA 1
ATOM 716 C C . ASN A 1 92 ? 12.782 2.068 -0.267 1.00 85.62 92 ASN A C 1
ATOM 718 O O . ASN A 1 92 ? 14.013 2.206 -0.282 1.00 85.62 92 ASN A O 1
ATOM 722 N N . LEU A 1 93 ? 12.100 1.840 0.856 1.00 79.25 93 LEU A N 1
ATOM 723 C CA . LEU A 1 93 ? 12.778 1.732 2.138 1.00 79.25 93 LEU A CA 1
ATOM 724 C C . LEU A 1 93 ? 13.901 0.681 2.067 1.00 79.25 93 LEU A C 1
ATOM 726 O O . LEU A 1 93 ? 13.705 -0.486 1.713 1.00 79.25 93 LEU A O 1
ATOM 730 N N . THR A 1 94 ? 15.116 1.118 2.381 1.00 72.50 94 THR A N 1
ATOM 731 C CA . THR A 1 94 ? 16.261 0.236 2.587 1.00 72.50 94 THR A CA 1
ATOM 732 C C . THR A 1 94 ? 16.625 0.277 4.051 1.00 72.50 94 THR A C 1
ATOM 734 O O . THR A 1 94 ? 16.967 1.348 4.551 1.00 72.50 94 THR A O 1
ATOM 737 N N . GLU A 1 95 ? 16.640 -0.875 4.717 1.00 59.09 95 GLU A N 1
ATOM 738 C CA . GLU A 1 95 ? 17.375 -0.988 5.969 1.00 59.09 95 GLU A CA 1
ATOM 739 C C . GLU A 1 95 ? 18.855 -0.755 5.658 1.00 59.09 95 GLU A C 1
ATOM 741 O O . GLU A 1 95 ? 19.566 -1.629 5.157 1.00 59.09 95 GLU A O 1
ATOM 746 N N . SER A 1 96 ? 19.342 0.453 5.929 1.00 47.59 96 SER A N 1
ATOM 747 C CA . SER A 1 96 ? 20.746 0.618 6.260 1.00 47.59 96 SER A CA 1
ATOM 748 C C . SER A 1 96 ? 20.910 -0.098 7.588 1.00 47.59 96 SER A C 1
ATOM 750 O O . SER A 1 96 ? 20.555 0.461 8.623 1.00 47.59 96 SER A O 1
ATOM 752 N N . THR A 1 97 ? 21.337 -1.362 7.564 1.00 40.31 97 THR A N 1
ATOM 753 C CA . THR A 1 97 ? 21.657 -2.099 8.785 1.00 40.31 97 THR A CA 1
ATOM 754 C C . THR A 1 97 ? 22.599 -1.219 9.599 1.00 40.31 97 THR A C 1
ATOM 756 O O . THR A 1 97 ? 23.752 -1.016 9.213 1.00 40.31 97 THR A O 1
ATOM 759 N N . CYS A 1 98 ? 22.080 -0.611 10.667 1.00 35.00 98 CYS A N 1
ATOM 760 C CA . CYS A 1 98 ? 22.891 0.168 11.578 1.00 35.00 98 CYS A CA 1
ATOM 761 C C . CYS A 1 98 ? 23.688 -0.874 12.355 1.00 35.00 98 CYS A C 1
ATOM 763 O O . CYS A 1 98 ? 23.125 -1.648 13.128 1.00 35.00 98 CYS A O 1
ATOM 765 N N . ARG A 1 99 ? 24.959 -0.996 11.983 1.00 38.34 99 ARG A N 1
ATOM 766 C CA . ARG A 1 99 ? 25.886 -1.982 12.522 1.00 38.34 99 ARG A CA 1
ATOM 767 C C . ARG A 1 99 ? 26.435 -1.527 13.863 1.00 38.34 99 ARG A C 1
ATOM 769 O O . ARG A 1 99 ? 26.674 -0.306 13.996 1.00 38.34 99 ARG A O 1
#

pLDDT: mean 78.98, std 12.43, range [35.0, 90.31]